Protein AF-A0A387FZN8-F1 (afdb_monomer)

pLDDT: mean 89.66, std 9.38, range [46.88, 97.25]

Organism: NCBI:txid1312183

Secondary structure (DSSP, 8-state):
-HHHHHHHHHHHHHHHHH-HHHHHHHHHHHT------HHHHHH-TTHHHHHHHHHHHT--TT-HHHHHHHHHHHSSS-S--HHHHHHHHHHHHHHHHHHHSTTB-SSS-B----HHHHHHHHHHHHHHHHHHHHHHHHHHHHH-TTS-PPP-

Solvent-accessible surface area (backbone atoms only — not comparable to full-atom values): 8852 Å² total; per-residue (Å²): 109,68,68,59,25,49,52,55,45,55,52,52,48,53,53,37,77,74,30,71,68,36,37,54,41,31,37,68,72,72,63,64,77,84,87,81,54,72,66,58,51,73,73,32,89,53,49,67,60,53,50,51,50,55,52,57,74,68,53,65,54,75,42,63,69,61,45,33,55,52,39,30,35,65,67,73,40,62,78,59,56,73,67,58,41,52,51,52,54,56,51,44,52,55,45,48,21,43,75,77,44,78,32,15,55,97,88,66,49,74,61,87,82,54,72,65,57,55,52,51,52,52,51,53,51,51,53,49,50,50,54,50,51,54,54,49,49,52,53,47,44,73,74,38,81,77,76,70,66,82,82,129

Nearest PDB structures (foldseek):
  4ivy-assembly1_B  TM=3.135E-01  e=4.770E+00  Homo sapiens
  4xi3-assembly2_B  TM=2.264E-01  e=2.561E+00  Homo sapiens
  8otz-assembly1_BO  TM=2.227E-01  e=5.869E+00  Bos taurus
  5ufx-assembly1_A  TM=2.302E-01  e=6.510E+00  Homo sapiens

Foldseek 3Di:
DVVLLVLLLVLLLVLLLVDVQLVVLLCVQVVVPDDDDPVVCVVDVCVSNVVSNVVSVPDPSLPQVSSQSSVCSRLVHGLDDPVLSVVSVVVSQQVCCCPVVVQADPVGDHDDDDPVNVVVVVVSSVVSVVSVVVSVVVVCCVVCVPPPDDDD

Radius of gyration: 18.48 Å; Cα contacts (8 Å, |Δi|>4): 93; chains: 1; bounding box: 50×27×59 Å

Structure (mmCIF, N/CA/C/O backbone):
data_AF-A0A387FZN8-F1
#
_entry.id   AF-A0A387FZN8-F1
#
loop_
_atom_site.group_PDB
_atom_site.id
_atom_site.type_symbol
_atom_site.label_atom_id
_atom_site.label_alt_id
_atom_site.label_comp_id
_atom_site.label_asym_id
_atom_site.label_entity_id
_atom_site.label_seq_id
_atom_site.pdbx_PDB_ins_code
_atom_site.Cartn_x
_atom_site.Cartn_y
_atom_site.Cartn_z
_atom_site.occupancy
_atom_site.B_iso_or_equiv
_atom_site.auth_seq_id
_atom_site.auth_comp_id
_atom_site.auth_asym_id
_atom_site.auth_atom_id
_atom_site.pdbx_PDB_model_num
ATOM 1 N N . MET A 1 1 ? 6.583 -7.370 -10.223 1.00 61.16 1 MET A N 1
ATOM 2 C CA . MET A 1 1 ? 5.416 -6.662 -9.633 1.00 61.16 1 MET A CA 1
ATOM 3 C C . MET A 1 1 ? 4.539 -7.529 -8.742 1.00 61.16 1 MET A C 1
ATOM 5 O O . MET A 1 1 ? 4.136 -7.015 -7.711 1.00 61.16 1 MET A O 1
ATOM 9 N N . GLY A 1 2 ? 4.272 -8.802 -9.076 1.00 79.06 2 GLY A N 1
ATOM 10 C CA . GLY A 1 2 ? 3.446 -9.683 -8.230 1.00 79.06 2 GLY A CA 1
ATOM 11 C C . GLY A 1 2 ? 3.932 -9.782 -6.779 1.00 79.06 2 GLY A C 1
ATOM 12 O O . GLY A 1 2 ? 3.145 -9.550 -5.874 1.00 79.06 2 GLY A O 1
ATOM 13 N N . ALA A 1 3 ? 5.237 -9.993 -6.565 1.00 85.44 3 ALA A N 1
ATOM 14 C CA . ALA A 1 3 ? 5.822 -10.057 -5.221 1.00 85.44 3 ALA A CA 1
ATOM 15 C C . ALA A 1 3 ? 5.621 -8.765 -4.401 1.00 85.44 3 ALA A C 1
ATOM 17 O O . ALA A 1 3 ? 5.155 -8.834 -3.270 1.00 85.44 3 ALA A O 1
ATOM 18 N N . ARG A 1 4 ? 5.886 -7.583 -4.986 1.00 91.88 4 ARG A N 1
ATOM 19 C CA . ARG A 1 4 ? 5.638 -6.278 -4.337 1.00 91.88 4 ARG A CA 1
ATOM 20 C C . ARG A 1 4 ? 4.173 -6.137 -3.926 1.00 91.88 4 ARG A C 1
ATOM 22 O O . ARG A 1 4 ? 3.879 -5.778 -2.796 1.00 91.88 4 ARG A O 1
ATOM 29 N N . SER A 1 5 ? 3.260 -6.396 -4.860 1.00 91.19 5 SER A N 1
ATOM 30 C CA . SER A 1 5 ? 1.826 -6.232 -4.623 1.00 91.19 5 SER A CA 1
ATOM 31 C C . SER A 1 5 ? 1.297 -7.215 -3.578 1.00 91.19 5 SER A C 1
ATOM 33 O O . SER A 1 5 ? 0.506 -6.799 -2.743 1.00 91.19 5 SER A O 1
ATOM 35 N N . ALA A 1 6 ? 1.761 -8.468 -3.586 1.00 93.56 6 ALA A N 1
ATOM 36 C CA . ALA A 1 6 ? 1.412 -9.457 -2.568 1.00 93.56 6 ALA A CA 1
ATOM 37 C C . ALA A 1 6 ? 1.915 -9.034 -1.181 1.00 93.56 6 ALA A C 1
ATOM 39 O O . ALA A 1 6 ? 1.124 -8.937 -0.253 1.00 93.56 6 ALA A O 1
ATOM 40 N N . TYR A 1 7 ? 3.194 -8.657 -1.070 1.00 96.19 7 TYR A N 1
ATOM 41 C CA . TYR A 1 7 ? 3.762 -8.171 0.188 1.00 96.19 7 TYR A CA 1
ATOM 42 C C . TYR A 1 7 ? 2.984 -6.974 0.757 1.00 96.19 7 TYR A C 1
ATOM 44 O O . TYR A 1 7 ? 2.618 -6.972 1.931 1.00 96.19 7 TYR A O 1
ATOM 52 N N . LEU A 1 8 ? 2.695 -5.963 -0.074 1.00 95.94 8 LEU A N 1
ATOM 53 C CA . LEU A 1 8 ? 1.947 -4.780 0.359 1.00 95.94 8 LEU A CA 1
ATOM 54 C C . LEU A 1 8 ? 0.505 -5.126 0.764 1.00 95.94 8 LEU A C 1
ATOM 56 O O . LEU A 1 8 ? -0.033 -4.537 1.701 1.00 95.94 8 LEU A O 1
ATOM 60 N N . ALA A 1 9 ? -0.120 -6.085 0.080 1.00 95.62 9 ALA A N 1
ATOM 61 C CA . ALA A 1 9 ? -1.445 -6.566 0.443 1.00 95.62 9 ALA A CA 1
ATOM 62 C C . ALA A 1 9 ? -1.436 -7.240 1.812 1.00 95.62 9 ALA A C 1
ATOM 64 O O . ALA A 1 9 ? -2.154 -6.806 2.713 1.00 95.62 9 ALA A O 1
ATOM 65 N N . ASP A 1 10 ? -0.578 -8.243 1.984 1.00 96.06 10 ASP A N 1
ATOM 66 C CA . ASP A 1 10 ? -0.516 -9.053 3.197 1.00 96.06 10 ASP A CA 1
ATOM 67 C C . ASP A 1 10 ? -0.110 -8.210 4.408 1.00 96.06 10 ASP A C 1
ATOM 69 O O . ASP A 1 10 ? -0.722 -8.306 5.475 1.00 96.06 10 ASP A O 1
ATOM 73 N N . ARG A 1 11 ? 0.868 -7.308 4.241 1.00 96.25 11 ARG A N 1
ATOM 74 C CA . ARG A 1 11 ? 1.305 -6.414 5.317 1.00 96.25 11 ARG A CA 1
ATOM 75 C C . ARG A 1 11 ? 0.205 -5.449 5.737 1.00 96.25 11 ARG A C 1
ATOM 77 O O . ARG A 1 11 ? -0.063 -5.323 6.932 1.00 96.25 11 ARG A O 1
ATOM 84 N N . LEU A 1 12 ? -0.432 -4.765 4.784 1.00 95.75 12 LEU A N 1
ATOM 85 C CA . LEU A 1 12 ? -1.519 -3.844 5.110 1.00 95.75 12 LEU A CA 1
ATOM 86 C C . LEU A 1 12 ? -2.681 -4.587 5.772 1.00 95.75 12 LEU A C 1
ATOM 88 O O . LEU A 1 12 ? -3.241 -4.097 6.752 1.00 95.75 12 LEU A O 1
ATOM 92 N N . LEU A 1 13 ? -3.016 -5.774 5.264 1.00 95.56 13 LEU A N 1
ATOM 93 C CA . LEU A 1 13 ? -4.078 -6.599 5.815 1.00 95.56 13 LEU A CA 1
ATOM 94 C C . LEU A 1 13 ? -3.788 -6.978 7.270 1.00 95.56 13 LEU A C 1
ATOM 96 O O . LEU A 1 13 ? -4.654 -6.795 8.121 1.00 95.56 13 LEU A O 1
ATOM 100 N N . GLY A 1 14 ? -2.568 -7.430 7.572 1.00 94.88 14 GLY A N 1
ATOM 101 C CA . GLY A 1 14 ? -2.150 -7.747 8.938 1.00 94.88 14 GLY A CA 1
ATOM 102 C C . GLY A 1 14 ? -2.302 -6.557 9.888 1.00 94.88 14 GLY A C 1
ATOM 103 O O . GLY A 1 14 ? -2.926 -6.689 10.936 1.00 94.88 14 GLY A O 1
ATOM 104 N N . ILE A 1 15 ? -1.823 -5.374 9.487 1.00 94.38 15 ILE A N 1
ATOM 105 C CA . ILE A 1 15 ? -1.935 -4.144 10.291 1.00 94.38 15 ILE A CA 1
ATOM 106 C C . ILE A 1 15 ? -3.403 -3.786 10.559 1.00 94.38 15 ILE A C 1
ATOM 108 O O . ILE A 1 15 ? -3.792 -3.493 11.687 1.00 94.38 15 ILE A O 1
ATOM 112 N N . VAL A 1 16 ? -4.229 -3.795 9.513 1.00 93.75 16 VAL A N 1
ATOM 113 C CA . VAL A 1 16 ? -5.624 -3.346 9.589 1.00 93.75 16 VAL A CA 1
ATOM 114 C C . VAL A 1 16 ? -6.482 -4.310 10.405 1.00 93.75 16 VAL A C 1
ATOM 116 O O . VAL A 1 16 ? -7.353 -3.868 11.150 1.00 93.75 16 VAL A O 1
ATOM 119 N N . LEU A 1 17 ? -6.257 -5.619 10.275 1.00 93.12 17 LEU A N 1
ATOM 120 C CA . LEU A 1 17 ? -7.039 -6.629 10.991 1.00 93.12 17 LEU A CA 1
ATOM 121 C C . LEU A 1 17 ? -6.630 -6.790 12.462 1.00 93.12 17 LEU A C 1
ATOM 123 O O . LEU A 1 17 ? -7.441 -7.305 13.237 1.00 93.12 17 LEU A O 1
ATOM 127 N N . ASP A 1 18 ? -5.422 -6.354 12.828 1.00 92.50 18 ASP A N 1
ATOM 128 C CA . ASP A 1 18 ? -4.899 -6.349 14.201 1.00 92.50 18 ASP A CA 1
ATOM 129 C C . ASP A 1 18 ? -5.261 -5.068 14.982 1.00 92.50 18 ASP A C 1
ATOM 131 O O . ASP A 1 18 ? -5.412 -5.086 16.207 1.00 92.50 18 ASP A O 1
ATOM 135 N N . ASP A 1 19 ? -5.461 -3.940 14.290 1.00 92.88 19 ASP A N 1
ATOM 136 C CA . ASP A 1 19 ? -5.724 -2.648 14.926 1.00 92.88 19 ASP A CA 1
ATOM 137 C C . ASP A 1 19 ? -7.058 -2.009 14.506 1.00 92.88 19 ASP A C 1
ATOM 139 O O . ASP A 1 19 ? -7.133 -1.323 13.478 1.00 92.88 19 ASP A O 1
ATOM 143 N N . PRO A 1 20 ? -8.105 -2.110 15.353 1.00 91.00 20 PRO A N 1
ATOM 144 C CA . PRO A 1 20 ? -9.401 -1.484 15.099 1.00 91.00 20 PRO A CA 1
ATOM 145 C C . PRO A 1 20 ? -9.332 0.031 14.858 1.00 91.00 20 PRO A C 1
ATOM 147 O O . PRO A 1 20 ? -10.161 0.572 14.126 1.00 91.00 20 PRO A O 1
ATOM 150 N N . LYS A 1 21 ? -8.343 0.736 15.435 1.00 91.06 21 LYS A N 1
ATOM 151 C CA . LYS A 1 21 ? -8.182 2.184 15.221 1.00 91.06 21 LYS A CA 1
ATOM 152 C C . LYS A 1 21 ? -7.718 2.482 13.798 1.00 91.06 21 LYS A C 1
ATOM 154 O O . LYS A 1 21 ? -8.237 3.403 13.169 1.00 91.06 21 LYS A O 1
ATOM 159 N N . ILE A 1 22 ? -6.770 1.697 13.285 1.00 92.38 22 ILE A N 1
ATOM 160 C CA . ILE A 1 22 ? -6.312 1.818 11.897 1.00 92.38 22 ILE A CA 1
ATOM 161 C C . ILE A 1 22 ? -7.415 1.384 10.938 1.00 92.38 22 ILE A C 1
ATOM 163 O O . ILE A 1 22 ? -7.642 2.069 9.944 1.00 92.38 22 ILE A O 1
ATOM 167 N N . MET A 1 23 ? -8.143 0.310 11.249 1.00 93.44 23 MET A N 1
ATOM 168 C CA . MET A 1 23 ? -9.294 -0.116 10.452 1.00 93.44 23 MET A CA 1
ATOM 169 C C . MET A 1 23 ? -10.319 1.008 10.294 1.00 93.44 23 MET A C 1
ATOM 171 O O . MET A 1 23 ? -10.721 1.320 9.175 1.00 93.44 23 MET A O 1
ATOM 175 N N . LEU A 1 24 ? -10.682 1.675 11.392 1.00 90.88 24 LEU A N 1
ATOM 176 C CA . LEU A 1 24 ? -11.619 2.795 11.359 1.00 90.88 24 LEU A CA 1
ATOM 177 C C . LEU A 1 24 ? -11.072 3.987 10.554 1.00 90.88 24 LEU A C 1
ATOM 179 O O . LEU A 1 24 ? -11.798 4.576 9.752 1.00 90.88 24 LEU A O 1
ATOM 183 N N . ALA A 1 25 ? -9.788 4.322 10.719 1.00 90.50 25 ALA A N 1
ATOM 184 C CA . ALA A 1 25 ? -9.138 5.374 9.935 1.00 90.50 25 ALA A CA 1
ATOM 185 C C . ALA A 1 25 ? -9.117 5.049 8.431 1.00 90.50 25 ALA A C 1
ATOM 187 O O . ALA A 1 25 ? -9.324 5.939 7.601 1.00 90.50 25 ALA A O 1
ATOM 188 N N . LEU A 1 26 ? -8.895 3.779 8.080 1.00 91.12 26 LEU A N 1
ATOM 189 C CA . LEU A 1 26 ? -8.910 3.295 6.706 1.00 91.12 26 LEU A CA 1
ATOM 190 C C . LEU A 1 26 ? -10.310 3.385 6.108 1.00 91.12 26 LEU A C 1
ATOM 192 O O . LEU A 1 26 ? -10.435 3.940 5.025 1.00 91.12 26 LEU A O 1
ATOM 196 N N . ILE A 1 27 ? -11.353 2.926 6.806 1.00 89.00 27 ILE A N 1
ATOM 197 C CA . ILE A 1 27 ? -12.750 3.042 6.348 1.00 89.00 27 ILE A CA 1
ATOM 198 C C . ILE A 1 27 ? -13.076 4.498 5.985 1.00 89.00 27 ILE A C 1
ATOM 200 O O . ILE A 1 27 ? -13.571 4.767 4.889 1.00 89.00 27 ILE A O 1
ATOM 204 N N . GLY A 1 28 ? -12.720 5.441 6.867 1.00 82.69 28 GLY A N 1
ATOM 205 C CA . GLY A 1 28 ? -12.956 6.868 6.649 1.00 82.69 28 GLY A CA 1
ATOM 206 C C . GLY A 1 28 ? -12.169 7.458 5.472 1.00 82.69 28 GLY A C 1
ATOM 207 O O . GLY A 1 28 ? -12.731 8.210 4.679 1.00 82.69 28 GLY A O 1
ATOM 208 N N . LYS A 1 29 ? -10.879 7.121 5.327 1.00 78.88 29 LYS A N 1
ATOM 209 C CA . LYS A 1 29 ? -10.011 7.678 4.268 1.00 78.88 29 LYS A CA 1
ATOM 210 C C . LYS A 1 29 ? -10.161 6.996 2.907 1.00 78.88 29 LYS A C 1
ATOM 212 O O . LYS A 1 29 ? -10.014 7.655 1.883 1.00 78.88 29 LYS A O 1
ATOM 217 N N . ALA A 1 30 ? -10.412 5.691 2.883 1.00 71.25 30 ALA A N 1
ATOM 218 C CA . ALA A 1 30 ? -10.549 4.906 1.658 1.00 71.25 30 ALA A CA 1
ATOM 219 C C . ALA A 1 30 ? -11.980 4.929 1.094 1.00 71.25 30 ALA A C 1
ATOM 221 O O . ALA A 1 30 ? -12.221 4.366 0.029 1.00 71.25 30 ALA A O 1
ATOM 222 N N . GLY A 1 31 ? -12.914 5.606 1.773 1.00 68.00 31 GLY A N 1
ATOM 223 C CA . GLY A 1 31 ? -14.273 5.811 1.278 1.00 68.00 31 GLY A CA 1
ATOM 224 C C . GLY A 1 31 ? -15.100 4.528 1.235 1.00 68.00 31 GLY A C 1
ATOM 225 O O . GLY A 1 31 ? -15.965 4.394 0.370 1.00 68.00 31 GLY A O 1
ATOM 226 N N . LEU A 1 32 ? -14.851 3.579 2.147 1.00 76.06 32 LEU A N 1
ATOM 227 C CA . LEU A 1 32 ? -15.724 2.415 2.299 1.00 76.06 32 LEU A CA 1
ATOM 228 C C . LEU A 1 32 ? -17.031 2.872 2.958 1.00 76.06 32 LEU A C 1
ATOM 230 O O . LEU A 1 32 ? -17.089 3.082 4.166 1.00 76.06 32 LEU A O 1
ATOM 234 N N . VAL A 1 33 ? -18.075 3.047 2.150 1.00 72.38 33 VAL A N 1
ATOM 235 C CA . VAL A 1 33 ? -19.378 3.608 2.560 1.00 72.38 33 VAL A CA 1
ATOM 236 C C . VAL A 1 33 ? -20.506 2.568 2.589 1.00 72.38 33 VAL A C 1
ATOM 238 O O . VAL A 1 33 ? -21.678 2.899 2.400 1.00 72.38 33 VAL A O 1
ATOM 241 N N . GLU A 1 34 ? -20.169 1.297 2.797 1.00 84.50 34 GLU A N 1
ATOM 242 C CA . GLU A 1 34 ? -21.156 0.214 2.849 1.00 84.50 34 GLU A CA 1
ATOM 243 C C . GLU A 1 34 ? -22.140 0.379 4.022 1.00 84.50 34 GLU A C 1
ATOM 245 O O . GLU A 1 34 ? -21.787 0.863 5.099 1.00 84.50 34 GLU A O 1
ATOM 250 N N . LYS A 1 35 ? -23.403 -0.014 3.805 1.00 88.06 35 LYS A N 1
ATOM 251 C CA . LYS A 1 35 ? -24.491 0.090 4.790 1.00 88.06 35 LYS A CA 1
ATOM 252 C C . LYS A 1 35 ? -24.970 -1.298 5.190 1.00 88.06 35 LYS A C 1
ATOM 254 O O . LYS A 1 35 ? -25.248 -2.126 4.327 1.00 88.06 35 LYS A O 1
ATOM 259 N N . PHE A 1 36 ? -25.163 -1.501 6.489 1.00 90.56 36 PHE A N 1
ATOM 260 C CA . PHE A 1 36 ? -25.623 -2.766 7.059 1.00 90.56 36 PHE A CA 1
ATOM 261 C C . PHE A 1 36 ? -26.871 -2.562 7.919 1.00 90.56 36 PHE A C 1
ATOM 263 O O . PHE A 1 36 ? -27.030 -1.533 8.576 1.00 90.56 36 PHE A O 1
ATOM 270 N N . SER A 1 37 ? -27.762 -3.552 7.922 1.00 94.88 37 SER A N 1
ATOM 271 C CA . SER A 1 37 ? -28.918 -3.600 8.825 1.00 94.88 37 SER A CA 1
ATOM 272 C C . SER A 1 37 ? -28.529 -4.109 10.217 1.00 94.88 37 SER A C 1
ATOM 274 O O . SER A 1 37 ? -27.567 -4.865 10.366 1.00 94.88 37 SER A O 1
ATOM 276 N N . LEU A 1 38 ? -29.328 -3.775 11.238 1.00 93.12 38 LEU A N 1
ATOM 277 C CA . LEU A 1 38 ? -29.111 -4.261 12.609 1.00 93.12 38 LEU A CA 1
ATOM 278 C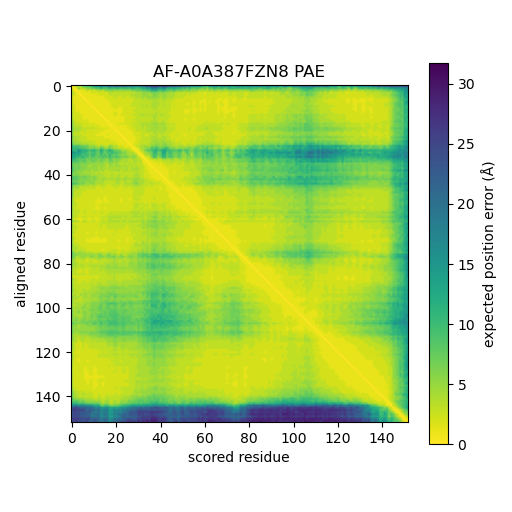 C . LEU A 1 38 ? -29.098 -5.795 12.700 1.00 93.12 38 LEU A C 1
ATOM 280 O O . LEU A 1 38 ? -28.326 -6.349 13.471 1.00 93.12 38 LEU A O 1
ATOM 284 N N . PHE A 1 39 ? -29.902 -6.485 11.884 1.00 95.06 39 PHE A N 1
ATOM 285 C CA . PHE A 1 39 ? -29.914 -7.949 11.834 1.00 95.06 39 PHE A CA 1
ATOM 286 C C . PHE A 1 39 ? -28.587 -8.528 11.323 1.00 95.06 39 PHE A C 1
ATOM 288 O O . PHE A 1 39 ? -28.087 -9.497 11.886 1.00 95.06 39 PHE A O 1
ATOM 295 N N . GLN A 1 40 ? -27.995 -7.931 10.283 1.00 93.69 40 GLN A N 1
ATOM 296 C CA . GLN A 1 40 ? -26.694 -8.371 9.763 1.00 93.69 40 GLN A CA 1
ATOM 297 C C . GLN A 1 40 ? -25.589 -8.166 10.800 1.00 93.69 40 GLN A C 1
ATOM 299 O O . GLN A 1 40 ? -24.786 -9.068 11.010 1.00 93.69 40 GLN A O 1
ATOM 304 N N . ILE A 1 41 ? -25.603 -7.018 11.484 1.00 93.56 41 ILE A N 1
ATOM 305 C CA . ILE A 1 41 ? -24.648 -6.696 12.551 1.00 93.56 41 ILE A CA 1
ATOM 306 C C . ILE A 1 41 ? -24.806 -7.663 13.735 1.00 93.56 41 ILE A C 1
ATOM 308 O O . ILE A 1 41 ? -23.818 -8.142 14.276 1.00 93.56 41 ILE A O 1
ATOM 312 N N . ALA A 1 42 ? -26.042 -7.993 14.121 1.00 92.12 42 ALA A N 1
ATOM 313 C CA . ALA A 1 42 ? -26.307 -8.928 15.214 1.00 92.12 42 ALA A CA 1
ATOM 314 C C . ALA A 1 42 ? -25.932 -10.383 14.877 1.00 92.12 42 ALA A C 1
ATOM 316 O O . ALA A 1 42 ? -25.612 -11.155 15.778 1.00 92.12 42 ALA A O 1
ATOM 317 N N . LYS A 1 43 ? -25.990 -10.771 13.597 1.00 96.12 43 LYS A N 1
ATOM 318 C CA . LYS A 1 43 ? -25.675 -12.131 13.136 1.00 96.12 43 LYS A CA 1
ATOM 319 C C . LYS A 1 43 ? -24.169 -12.386 13.010 1.00 96.12 43 LYS A C 1
ATOM 321 O O . LYS A 1 43 ? -23.746 -13.522 13.206 1.00 96.12 43 LYS A O 1
ATOM 326 N N . ASP A 1 44 ? -23.390 -11.368 12.655 1.00 94.62 44 ASP A N 1
ATOM 327 C CA . ASP A 1 44 ? -21.941 -11.470 12.462 1.00 94.62 44 ASP A CA 1
ATOM 328 C C . ASP A 1 44 ? -21.216 -10.355 13.242 1.00 94.62 44 ASP A C 1
ATOM 330 O O . ASP A 1 44 ? -21.113 -9.226 12.754 1.00 94.62 44 ASP A O 1
ATOM 334 N N . PRO A 1 45 ? -20.693 -10.6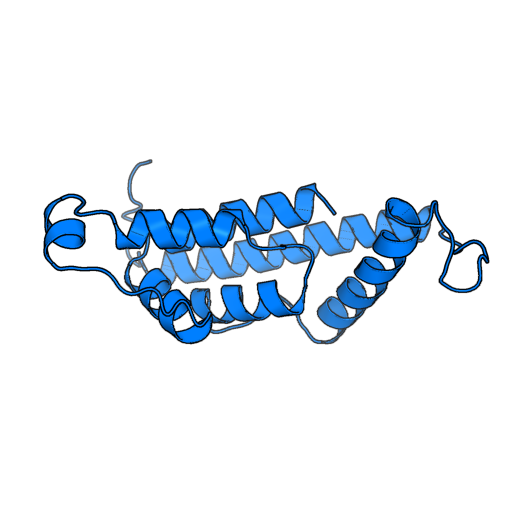55 14.446 1.00 89.62 45 PRO A N 1
ATOM 335 C CA . PRO A 1 45 ? -19.905 -9.704 15.230 1.00 89.62 45 PRO A CA 1
ATOM 336 C C . PRO A 1 45 ? -18.652 -9.183 14.505 1.00 89.62 45 PRO A C 1
ATOM 338 O O . PRO A 1 45 ? -18.200 -8.076 14.796 1.00 89.62 45 PRO A O 1
ATOM 341 N N . ASP A 1 46 ? -18.116 -9.941 13.542 1.00 93.19 46 ASP A N 1
ATOM 342 C CA . ASP A 1 46 ? -16.930 -9.593 12.754 1.00 93.19 46 ASP A CA 1
ATOM 343 C C . ASP A 1 46 ? -17.281 -8.990 11.381 1.00 93.19 46 ASP A C 1
ATOM 345 O O . ASP A 1 46 ? -16.393 -8.780 10.551 1.00 93.19 46 ASP A O 1
ATOM 349 N N . LEU A 1 47 ? -18.551 -8.647 11.132 1.00 92.81 47 LEU A N 1
ATOM 350 C CA . LEU A 1 47 ? -19.049 -8.170 9.834 1.00 92.81 47 LEU A CA 1
ATOM 351 C C . LEU A 1 47 ? -18.183 -7.064 9.224 1.00 92.81 47 LEU A C 1
ATOM 353 O O . LEU A 1 47 ? -17.803 -7.127 8.053 1.00 92.81 47 LEU A O 1
ATOM 357 N N . VAL A 1 48 ? -17.840 -6.051 10.024 1.00 90.50 48 VAL A N 1
ATOM 358 C CA . VAL A 1 48 ? -17.012 -4.921 9.577 1.00 90.50 48 VAL A CA 1
ATOM 359 C C . VAL A 1 48 ? -15.607 -5.397 9.209 1.00 90.50 48 VAL A C 1
ATOM 361 O O . VAL A 1 48 ? -15.097 -5.051 8.144 1.00 90.50 48 VAL A O 1
ATOM 364 N N . LYS A 1 49 ? -14.999 -6.241 10.048 1.00 92.50 49 LYS A N 1
ATOM 365 C CA . LYS A 1 49 ? -13.659 -6.796 9.828 1.00 92.50 49 LYS A CA 1
ATOM 366 C C . LYS A 1 49 ? -13.614 -7.648 8.557 1.00 92.50 49 LYS A C 1
ATOM 368 O O . LYS A 1 49 ? -12.703 -7.486 7.745 1.00 92.50 49 LYS A O 1
ATOM 373 N N . ASN A 1 50 ? -14.614 -8.502 8.353 1.00 93.31 50 ASN A N 1
ATOM 374 C CA . ASN A 1 50 ? -14.752 -9.354 7.172 1.00 93.31 50 ASN A CA 1
ATOM 375 C C . ASN A 1 50 ? -14.960 -8.532 5.894 1.00 93.31 50 ASN A C 1
ATOM 377 O O . ASN A 1 50 ? -14.333 -8.813 4.872 1.00 93.31 50 ASN A O 1
ATOM 381 N N . THR A 1 51 ? -15.769 -7.475 5.968 1.00 92.44 51 THR A N 1
ATOM 382 C CA . THR A 1 51 ? -16.003 -6.552 4.847 1.00 92.44 51 THR A CA 1
ATOM 383 C C . THR A 1 51 ? -14.721 -5.819 4.460 1.00 92.44 51 THR A C 1
ATOM 385 O O . THR A 1 51 ? -14.329 -5.817 3.294 1.00 92.44 51 THR A O 1
ATOM 388 N N . VAL A 1 52 ? -14.009 -5.244 5.437 1.00 92.69 52 VAL A N 1
ATOM 389 C CA . VAL A 1 52 ? -12.731 -4.561 5.186 1.00 92.69 52 VAL A CA 1
ATOM 390 C C . VAL A 1 52 ? -11.699 -5.532 4.618 1.00 92.69 52 VAL A C 1
ATOM 392 O O . VAL A 1 52 ? -11.019 -5.195 3.650 1.00 92.69 52 VAL A O 1
ATOM 395 N N . LYS A 1 53 ? -11.608 -6.752 5.164 1.00 94.12 53 LYS A N 1
ATOM 396 C CA . LYS A 1 53 ? -10.730 -7.807 4.641 1.00 94.12 53 LYS A CA 1
ATOM 397 C C . LYS A 1 53 ? -11.016 -8.084 3.166 1.00 94.12 53 LYS A C 1
ATOM 399 O O . LYS A 1 53 ? -10.090 -8.037 2.361 1.00 94.12 53 LYS A O 1
ATOM 404 N N . ALA A 1 54 ? -12.278 -8.334 2.818 1.00 92.06 54 ALA A N 1
ATOM 405 C CA . ALA A 1 54 ? -12.683 -8.602 1.442 1.00 92.06 54 ALA A CA 1
ATOM 406 C C . ALA A 1 54 ? -12.344 -7.422 0.521 1.00 92.06 54 ALA A C 1
ATOM 408 O O . ALA A 1 54 ? -11.763 -7.613 -0.546 1.00 92.06 54 ALA A O 1
ATOM 409 N N . HIS A 1 55 ? -12.616 -6.190 0.958 1.00 91.06 55 HIS A N 1
ATOM 410 C CA . HIS A 1 55 ? -12.269 -5.000 0.189 1.00 91.06 55 HIS A CA 1
ATOM 411 C C . HIS A 1 55 ? -10.765 -4.911 -0.088 1.00 91.06 55 HIS A C 1
ATOM 413 O O . HIS A 1 55 ? -10.363 -4.725 -1.237 1.00 91.06 55 HIS A O 1
ATOM 419 N N . LEU A 1 56 ? -9.930 -5.069 0.946 1.00 92.19 56 LEU A N 1
ATOM 420 C CA . LEU A 1 56 ? -8.474 -5.018 0.811 1.00 92.19 56 LEU A CA 1
ATOM 421 C C . LEU A 1 56 ? -7.947 -6.123 -0.109 1.00 92.19 56 LEU A C 1
ATOM 423 O O . LEU A 1 56 ? -7.091 -5.849 -0.940 1.00 92.19 56 LEU A O 1
ATOM 427 N N . GLN A 1 57 ? -8.510 -7.332 -0.061 1.00 91.50 57 GLN A N 1
ATOM 428 C CA . GLN A 1 57 ? -8.134 -8.423 -0.971 1.00 91.50 57 GLN A CA 1
ATOM 429 C C . GLN A 1 57 ? -8.414 -8.115 -2.454 1.00 91.50 57 GLN A C 1
ATOM 431 O O . GLN A 1 57 ? -7.750 -8.666 -3.330 1.00 91.50 57 GLN A O 1
ATOM 436 N N . HIS A 1 58 ? -9.356 -7.215 -2.746 1.00 90.19 58 HIS A N 1
ATOM 437 C CA . HIS A 1 58 ? -9.674 -6.769 -4.105 1.00 90.19 58 HIS A CA 1
ATOM 438 C C . HIS A 1 58 ? -8.958 -5.473 -4.518 1.00 90.19 58 HIS A C 1
ATOM 440 O O . HIS A 1 58 ? -9.146 -4.986 -5.637 1.00 90.19 58 HIS A O 1
ATOM 446 N N . VAL A 1 59 ? -8.121 -4.894 -3.652 1.00 90.75 59 VAL A N 1
ATOM 447 C CA . VAL A 1 59 ? -7.343 -3.703 -3.997 1.00 90.75 59 VAL A CA 1
ATOM 448 C C . VAL A 1 59 ? -6.291 -4.032 -5.056 1.00 90.75 59 VAL A C 1
ATOM 450 O O . VAL A 1 59 ? -5.556 -5.015 -5.005 1.00 90.75 59 VAL A O 1
ATOM 453 N N . THR A 1 60 ? -6.174 -3.137 -6.028 1.00 89.56 60 THR A N 1
ATOM 454 C CA . THR A 1 60 ? -5.175 -3.198 -7.087 1.00 89.56 60 THR A CA 1
ATOM 455 C C . THR A 1 60 ? -3.827 -2.664 -6.589 1.00 89.56 60 THR A C 1
ATOM 457 O O . THR A 1 60 ? -3.465 -1.530 -6.866 1.00 89.56 60 THR A O 1
ATOM 460 N N . TYR A 1 61 ? -3.042 -3.471 -5.869 1.00 90.62 61 TYR A N 1
ATOM 461 C CA . TYR A 1 61 ? -1.765 -3.047 -5.247 1.00 90.62 61 TYR A CA 1
ATOM 462 C C . TYR A 1 61 ? -0.613 -2.717 -6.220 1.00 90.62 61 TYR A C 1
ATOM 464 O O . TYR A 1 61 ? 0.542 -2.586 -5.810 1.00 90.62 61 TYR A O 1
ATOM 472 N N . HIS A 1 62 ? -0.869 -2.638 -7.526 1.00 86.00 62 HIS A N 1
ATOM 473 C CA . HIS A 1 62 ? 0.071 -2.033 -8.473 1.00 86.00 62 HIS A CA 1
ATOM 474 C C . HIS A 1 62 ? -0.256 -0.566 -8.778 1.00 86.00 62 HIS A C 1
ATOM 476 O O . HIS A 1 62 ? 0.616 0.129 -9.293 1.00 86.00 62 HIS A O 1
ATOM 482 N N . ASP A 1 63 ? -1.451 -0.098 -8.408 1.00 90.75 63 ASP A N 1
ATOM 483 C CA . ASP A 1 63 ? -1.829 1.312 -8.399 1.00 90.75 63 ASP A CA 1
ATOM 484 C C . ASP A 1 63 ? -1.137 2.013 -7.222 1.00 90.75 63 ASP A C 1
ATOM 486 O O . ASP A 1 63 ? -1.491 1.832 -6.052 1.00 90.75 63 ASP A O 1
ATOM 490 N N . VAL A 1 64 ? -0.109 2.793 -7.549 1.00 91.75 64 VAL A N 1
ATOM 491 C CA . VAL A 1 64 ? 0.741 3.488 -6.576 1.00 91.75 64 VAL A CA 1
ATOM 492 C C . VAL A 1 64 ? -0.066 4.495 -5.756 1.00 91.75 64 VAL A C 1
ATOM 494 O O . VAL A 1 64 ? 0.142 4.594 -4.549 1.00 91.75 64 VAL A O 1
ATOM 497 N N . GLU A 1 65 ? -1.021 5.201 -6.364 1.00 90.44 65 GLU A N 1
ATOM 498 C CA . GLU A 1 65 ? -1.821 6.214 -5.668 1.00 90.44 65 GLU A CA 1
ATOM 499 C C . GLU A 1 65 ? -2.784 5.586 -4.670 1.00 90.44 65 GLU A C 1
ATOM 501 O O . GLU A 1 65 ? -2.958 6.085 -3.556 1.00 90.44 65 GLU A O 1
ATOM 506 N N . LYS A 1 66 ? -3.409 4.472 -5.059 1.00 90.50 66 LYS A N 1
ATOM 507 C CA . LYS A 1 66 ? -4.311 3.742 -4.173 1.00 90.50 66 LYS A CA 1
ATOM 508 C C . LYS A 1 66 ? -3.558 3.164 -2.978 1.00 90.50 66 LYS A C 1
ATOM 510 O O . LYS A 1 66 ? -4.019 3.311 -1.847 1.00 90.50 66 LYS A O 1
ATOM 515 N N . VAL A 1 67 ? -2.388 2.566 -3.211 1.00 92.25 67 VAL A N 1
ATOM 516 C CA . VAL A 1 67 ? -1.516 2.064 -2.138 1.00 92.25 67 VAL A CA 1
ATOM 517 C C . VAL A 1 67 ? -1.098 3.196 -1.200 1.00 92.25 67 VAL A C 1
ATOM 519 O O . VAL A 1 67 ? -1.212 3.048 0.014 1.00 92.25 67 VAL A O 1
ATOM 522 N N . GLU A 1 68 ? -0.681 4.335 -1.748 1.00 92.19 68 GLU A N 1
ATOM 523 C CA . GLU A 1 68 ? -0.245 5.492 -0.964 1.00 92.19 68 GLU A CA 1
ATOM 524 C C . GLU A 1 68 ? -1.354 6.017 -0.042 1.00 92.19 68 GLU A C 1
ATOM 526 O O . GLU A 1 68 ? -1.128 6.248 1.146 1.00 92.19 68 GLU A O 1
ATOM 531 N N . LYS A 1 69 ? -2.592 6.123 -0.544 1.00 90.88 69 LYS A N 1
ATOM 532 C CA . LYS A 1 69 ? -3.751 6.528 0.271 1.00 90.88 69 LYS A CA 1
ATOM 533 C C . LYS A 1 69 ? -4.019 5.557 1.423 1.00 90.88 69 LYS A C 1
ATOM 535 O O . LYS A 1 69 ? -4.286 5.997 2.542 1.00 90.88 69 LYS A O 1
ATOM 540 N N . LEU A 1 70 ? -3.948 4.251 1.160 1.00 93.00 70 LEU A N 1
ATOM 541 C CA . LEU A 1 70 ? -4.212 3.214 2.161 1.00 93.00 70 LEU A CA 1
ATOM 542 C C . LEU A 1 70 ? -3.136 3.191 3.252 1.00 93.00 70 LEU A C 1
ATOM 544 O O . LEU A 1 70 ? -3.455 3.212 4.441 1.00 93.00 70 LEU A O 1
ATOM 548 N N . TYR A 1 71 ? -1.863 3.222 2.867 1.00 94.19 71 TYR A N 1
ATOM 549 C CA . TYR A 1 71 ? -0.765 3.265 3.829 1.00 94.19 71 TYR A CA 1
ATOM 550 C C . TYR A 1 71 ? -0.682 4.603 4.570 1.00 94.19 71 TYR A C 1
ATOM 552 O O . TYR A 1 71 ? -0.407 4.615 5.767 1.00 94.19 71 TYR A O 1
ATOM 560 N N . GLY A 1 72 ? -1.048 5.714 3.928 1.00 92.56 72 GLY A N 1
ATOM 561 C CA . GLY A 1 72 ? -1.232 7.006 4.589 1.00 92.56 72 GLY A CA 1
ATOM 562 C C . GLY A 1 72 ? -2.370 7.019 5.620 1.00 92.56 72 GLY A C 1
ATOM 563 O O . GLY A 1 72 ? -2.388 7.868 6.519 1.00 92.56 72 GLY A O 1
ATOM 564 N N . ALA A 1 73 ? -3.331 6.094 5.533 1.00 90.31 73 ALA A N 1
ATOM 565 C CA . ALA A 1 73 ? -4.308 5.863 6.595 1.00 90.31 73 ALA A CA 1
ATOM 566 C C . ALA A 1 73 ? -3.709 5.057 7.756 1.00 90.31 73 ALA A C 1
ATOM 568 O O . ALA A 1 73 ? -3.930 5.424 8.909 1.00 90.31 73 ALA A O 1
ATOM 569 N N . ALA A 1 74 ? -2.912 4.028 7.456 1.00 91.50 74 ALA A N 1
ATOM 570 C CA . ALA A 1 74 ? -2.294 3.157 8.456 1.00 91.50 74 ALA A CA 1
ATOM 571 C C . ALA A 1 74 ? -1.155 3.833 9.241 1.00 91.50 74 ALA A C 1
ATOM 573 O O . ALA A 1 74 ? -1.177 3.861 10.467 1.00 91.50 74 ALA A O 1
ATOM 574 N N . PHE A 1 75 ? -0.180 4.428 8.552 1.00 91.38 75 PHE A N 1
ATOM 575 C CA . PHE A 1 75 ? 1.028 4.999 9.160 1.00 91.38 75 PHE A CA 1
ATOM 576 C C . PHE A 1 75 ? 0.970 6.515 9.360 1.00 91.38 75 PHE A C 1
ATOM 578 O O . PHE A 1 75 ? 1.971 7.122 9.742 1.00 91.38 75 PHE A O 1
ATOM 585 N N . LYS A 1 76 ? -0.166 7.158 9.040 1.00 87.69 76 LYS A N 1
ATOM 5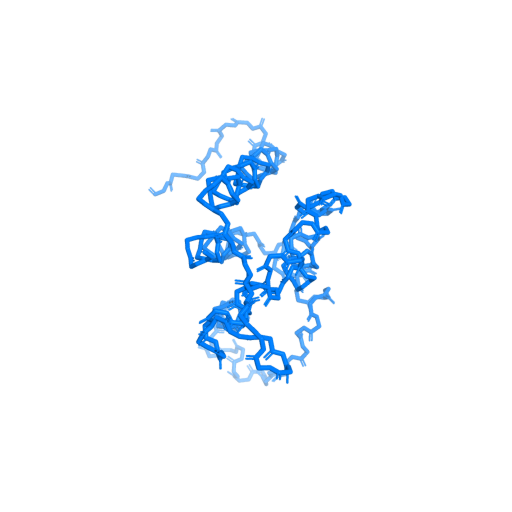86 C CA . LYS A 1 76 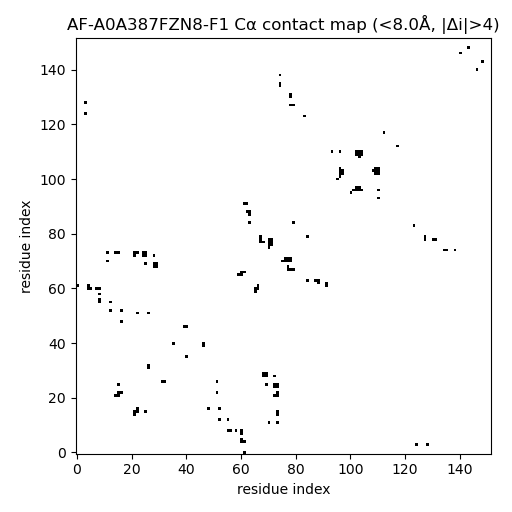? -0.322 8.631 8.987 1.00 87.69 76 LYS A CA 1
ATOM 587 C C . LYS A 1 76 ? 0.695 9.336 8.070 1.00 87.69 76 LYS A C 1
ATOM 589 O O . LYS A 1 76 ? 0.789 10.558 8.074 1.00 87.69 76 LYS A O 1
ATOM 594 N N . SER A 1 77 ? 1.436 8.561 7.286 1.00 86.56 77 SER A N 1
ATOM 595 C CA . SER A 1 77 ? 2.472 8.971 6.349 1.00 86.56 77 SER A CA 1
ATOM 596 C C . SER A 1 77 ? 2.501 7.969 5.195 1.00 86.56 77 SER A C 1
ATOM 598 O O . SER A 1 77 ? 2.129 6.809 5.375 1.00 86.56 77 SER A O 1
ATOM 600 N N . GLY A 1 78 ? 2.917 8.429 4.020 1.00 85.75 78 GLY A N 1
ATOM 601 C CA . GLY A 1 78 ? 3.048 7.617 2.813 1.00 85.75 78 GLY A CA 1
ATOM 602 C C . GLY A 1 78 ? 4.090 6.508 2.895 1.00 85.75 78 GLY A C 1
ATOM 603 O O . GLY A 1 78 ? 4.879 6.464 3.843 1.00 85.75 78 GLY A O 1
ATOM 604 N N . LEU A 1 79 ? 4.124 5.637 1.887 1.00 90.88 79 LEU A N 1
ATOM 605 C CA . LEU A 1 79 ? 5.249 4.719 1.659 1.00 90.88 79 LEU A CA 1
ATOM 606 C C . LEU A 1 79 ? 6.293 5.295 0.708 1.00 90.88 79 LEU A C 1
ATOM 608 O O . LEU A 1 79 ? 7.444 4.871 0.759 1.00 90.88 79 LEU A O 1
ATOM 612 N N . TYR A 1 80 ? 5.889 6.218 -0.158 1.00 92.81 80 TYR A N 1
ATOM 613 C CA . TYR A 1 80 ? 6.734 6.731 -1.224 1.00 92.81 80 TYR A CA 1
ATOM 614 C C . TYR A 1 80 ? 7.177 8.163 -0.922 1.00 92.81 80 TYR A C 1
ATOM 616 O O . TYR A 1 80 ? 6.369 8.994 -0.507 1.00 92.81 80 TYR A O 1
ATOM 624 N N . ASP A 1 81 ? 8.449 8.461 -1.172 1.00 92.25 81 ASP A N 1
ATOM 625 C CA . ASP A 1 81 ? 8.858 9.829 -1.490 1.00 92.25 81 ASP A CA 1
ATOM 626 C C . ASP A 1 81 ? 8.509 10.162 -2.955 1.00 92.25 81 ASP A C 1
ATOM 628 O O . ASP A 1 81 ? 7.985 9.324 -3.699 1.00 92.25 81 ASP A O 1
ATOM 632 N N . GLU A 1 82 ? 8.740 11.412 -3.357 1.00 90.88 82 GLU A N 1
ATOM 633 C CA . GLU A 1 82 ? 8.379 11.908 -4.688 1.00 90.88 82 GLU A CA 1
ATOM 634 C C . GLU A 1 82 ? 9.068 11.119 -5.813 1.00 90.88 82 GLU A C 1
ATOM 636 O O . GLU A 1 82 ? 8.398 10.668 -6.748 1.00 90.88 82 GLU A O 1
ATOM 641 N N . ASP A 1 83 ? 10.370 10.869 -5.672 1.00 92.50 83 ASP A N 1
ATOM 642 C CA . ASP A 1 83 ? 11.188 10.176 -6.670 1.00 92.50 83 ASP A CA 1
ATOM 643 C C . ASP A 1 83 ? 10.785 8.703 -6.801 1.00 92.50 83 ASP A C 1
ATOM 645 O O . ASP A 1 83 ? 10.546 8.194 -7.901 1.00 92.50 83 ASP A O 1
ATOM 649 N N . THR A 1 84 ? 10.622 8.012 -5.672 1.00 92.44 84 THR A N 1
ATOM 650 C CA . THR A 1 84 ? 10.196 6.610 -5.624 1.00 92.44 84 THR A CA 1
ATOM 651 C C . THR A 1 84 ? 8.787 6.456 -6.192 1.00 92.44 84 THR A C 1
ATOM 653 O O . THR A 1 84 ? 8.502 5.503 -6.928 1.00 92.44 84 THR A O 1
ATOM 656 N N . ARG A 1 85 ? 7.889 7.406 -5.899 1.00 93.12 85 ARG A N 1
ATOM 657 C CA . ARG A 1 85 ? 6.534 7.430 -6.458 1.00 93.12 85 ARG A CA 1
ATOM 658 C C . ARG A 1 85 ? 6.573 7.574 -7.977 1.00 93.12 85 ARG A C 1
ATOM 660 O O . ARG A 1 85 ? 5.923 6.785 -8.666 1.00 93.12 85 ARG A O 1
ATOM 667 N N . ALA A 1 86 ? 7.318 8.553 -8.491 1.00 93.25 86 ALA A N 1
ATOM 668 C CA . ALA A 1 86 ? 7.464 8.786 -9.925 1.00 93.25 86 ALA A CA 1
ATOM 669 C C . ALA A 1 86 ? 8.032 7.548 -10.634 1.00 93.25 86 ALA A C 1
ATOM 671 O O . ALA A 1 86 ? 7.460 7.084 -11.623 1.00 93.25 86 ALA A O 1
ATOM 672 N N . TYR A 1 87 ? 9.071 6.940 -10.055 1.00 94.19 87 TYR A N 1
ATOM 673 C CA . TYR A 1 87 ? 9.686 5.721 -10.569 1.00 94.19 87 TYR A CA 1
ATOM 674 C C . TYR A 1 87 ? 8.679 4.569 -10.696 1.00 94.19 87 TYR A C 1
ATOM 676 O O . TYR A 1 87 ? 8.558 3.940 -11.750 1.00 94.19 87 TYR A O 1
ATOM 684 N N . PHE A 1 88 ? 7.902 4.279 -9.646 1.00 93.50 88 PHE A N 1
ATOM 685 C CA . PHE A 1 88 ? 6.938 3.178 -9.705 1.00 93.50 88 PHE A CA 1
ATOM 686 C C . PHE A 1 88 ? 5.754 3.445 -10.637 1.00 93.50 88 PHE A C 1
ATOM 688 O O . PHE A 1 88 ? 5.228 2.483 -11.202 1.00 93.50 88 PHE A O 1
ATOM 695 N N . LEU A 1 89 ? 5.338 4.703 -10.808 1.00 92.25 89 LEU A N 1
ATOM 696 C CA . LEU A 1 89 ? 4.310 5.076 -11.783 1.00 92.25 89 LEU A CA 1
ATOM 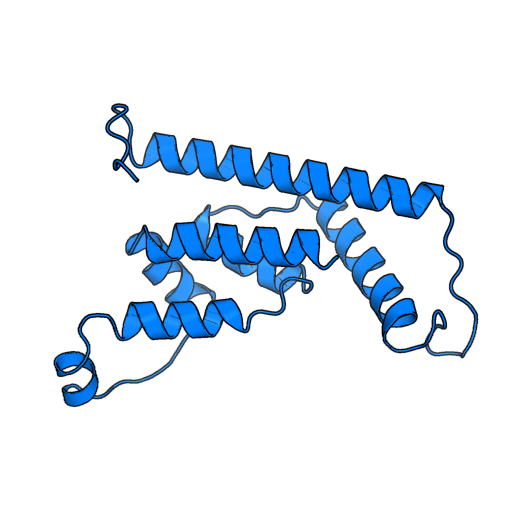697 C C . LEU A 1 89 ? 4.795 4.838 -13.216 1.00 92.25 89 LEU A C 1
ATOM 699 O O . LEU A 1 89 ? 4.090 4.201 -13.999 1.00 92.25 89 LEU A O 1
ATOM 703 N N . GLU A 1 90 ? 6.019 5.260 -13.537 1.00 92.19 90 GLU A N 1
ATOM 704 C CA . GLU A 1 90 ? 6.636 4.997 -14.840 1.00 92.19 90 GLU A CA 1
ATOM 705 C C . GLU A 1 90 ? 6.719 3.487 -15.113 1.00 92.19 90 GLU A C 1
ATOM 707 O O . GLU A 1 90 ? 6.254 2.993 -16.145 1.00 92.19 90 GLU A O 1
ATOM 712 N N . LYS A 1 91 ? 7.243 2.709 -14.155 1.00 92.00 91 LYS A N 1
ATOM 713 C CA . LYS A 1 91 ? 7.391 1.258 -14.339 1.00 92.00 91 LYS A CA 1
ATOM 714 C C . LYS A 1 91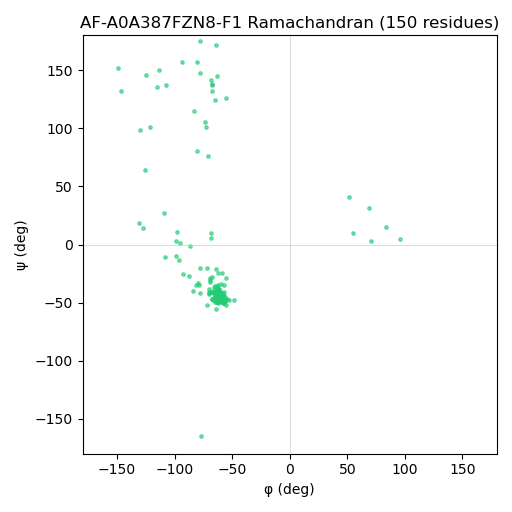 ? 6.049 0.525 -14.398 1.00 92.00 91 LYS A C 1
ATOM 716 O O . LYS A 1 91 ? 5.973 -0.511 -15.064 1.00 92.00 91 LYS A O 1
ATOM 721 N N . ALA A 1 92 ? 4.990 1.037 -13.759 1.00 88.56 92 ALA A N 1
ATOM 722 C CA . ALA A 1 92 ? 3.630 0.506 -13.895 1.00 88.56 92 ALA A CA 1
ATOM 723 C C . ALA A 1 92 ? 3.146 0.550 -15.352 1.00 88.56 92 ALA A C 1
ATOM 725 O O . ALA A 1 92 ? 2.619 -0.452 -15.842 1.00 88.56 92 ALA A O 1
ATOM 726 N N . GLU A 1 93 ? 3.403 1.649 -16.064 1.00 88.56 93 GLU A N 1
ATOM 727 C CA . GLU A 1 93 ? 3.016 1.777 -17.470 1.00 88.56 93 GLU A CA 1
ATOM 728 C C . GLU A 1 93 ? 3.841 0.865 -18.382 1.00 88.56 93 GLU A C 1
ATOM 730 O O . GLU A 1 93 ? 3.276 0.149 -19.214 1.00 88.56 93 GLU A O 1
ATOM 735 N N . ILE A 1 94 ? 5.155 0.766 -18.148 1.00 91.12 94 ILE A N 1
ATOM 736 C CA . ILE A 1 94 ? 6.001 -0.200 -18.868 1.00 91.12 94 ILE A CA 1
ATOM 737 C C . ILE A 1 94 ? 5.454 -1.620 -18.679 1.00 91.12 94 ILE A C 1
ATOM 739 O O . ILE A 1 94 ? 5.279 -2.358 -19.650 1.00 91.12 94 ILE A O 1
ATOM 743 N N . ARG A 1 95 ? 5.078 -2.013 -17.455 1.00 86.88 95 ARG A N 1
ATOM 744 C CA . ARG A 1 95 ? 4.435 -3.318 -17.242 1.00 86.88 95 ARG A CA 1
ATOM 745 C C . ARG A 1 95 ? 3.141 -3.456 -18.035 1.00 86.88 95 ARG A C 1
ATOM 747 O O . ARG A 1 95 ? 2.902 -4.543 -18.558 1.00 86.88 95 ARG A O 1
ATOM 754 N N . HIS A 1 96 ? 2.289 -2.434 -18.101 1.00 88.12 96 HIS A N 1
ATOM 755 C CA . HIS A 1 96 ? 1.054 -2.523 -18.883 1.00 88.12 96 HIS A CA 1
ATOM 756 C C . HIS A 1 96 ? 1.340 -2.850 -20.348 1.00 8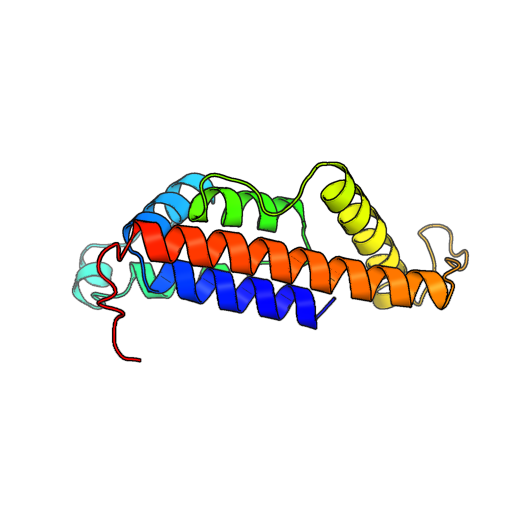8.12 96 HIS A C 1
ATOM 758 O O . HIS A 1 96 ? 0.657 -3.698 -20.924 1.00 88.12 96 HIS A O 1
ATOM 764 N N . HIS A 1 97 ? 2.379 -2.249 -20.929 1.00 92.62 97 HIS A N 1
ATOM 765 C CA . HIS A 1 97 ? 2.831 -2.580 -22.277 1.00 92.62 97 HIS A CA 1
ATOM 766 C C . HIS A 1 97 ? 3.294 -4.041 -22.387 1.00 92.62 97 HIS A C 1
ATOM 768 O O . HIS A 1 97 ? 2.841 -4.776 -23.265 1.00 92.62 97 HIS A O 1
ATOM 774 N N . PHE A 1 98 ? 4.110 -4.528 -21.453 1.00 91.88 98 PHE A N 1
ATOM 775 C CA . PHE A 1 98 ? 4.588 -5.916 -21.484 1.00 91.88 98 PHE A CA 1
ATOM 776 C C . PHE A 1 98 ? 3.488 -6.963 -21.256 1.00 91.88 98 PHE A C 1
ATOM 778 O O . PHE A 1 98 ? 3.455 -7.971 -21.955 1.00 91.88 98 PHE A O 1
ATOM 785 N N . VAL A 1 99 ? 2.566 -6.725 -20.321 1.00 88.69 99 VAL A N 1
ATOM 786 C CA . VAL A 1 99 ? 1.541 -7.706 -19.920 1.00 88.69 99 VAL A CA 1
ATOM 787 C C . VAL A 1 99 ? 0.326 -7.694 -20.842 1.00 88.69 99 VAL A C 1
ATOM 789 O O . VAL A 1 99 ? -0.218 -8.750 -21.143 1.00 88.69 99 VAL A O 1
ATOM 792 N N . HIS A 1 100 ? -0.123 -6.515 -21.275 1.00 91.38 100 HIS A N 1
ATOM 793 C CA . HIS A 1 100 ? -1.390 -6.376 -22.004 1.00 91.38 100 HIS A CA 1
ATOM 794 C C . HIS A 1 100 ? -1.209 -6.051 -23.486 1.00 91.38 100 HIS A C 1
ATOM 796 O O . HIS A 1 100 ? -2.175 -6.102 -24.241 1.00 91.38 100 HIS A O 1
ATOM 802 N N . ARG A 1 101 ? 0.011 -5.713 -23.914 1.00 93.31 101 ARG A N 1
ATOM 803 C CA . ARG A 1 101 ? 0.319 -5.336 -25.301 1.00 93.31 101 ARG A CA 1
ATOM 804 C C . ARG A 1 101 ? 1.532 -6.088 -25.854 1.00 93.31 101 ARG A C 1
ATOM 806 O O . ARG A 1 101 ? 2.117 -5.661 -26.843 1.00 93.31 101 ARG A O 1
ATOM 813 N N . ASN A 1 102 ? 1.919 -7.202 -25.224 1.00 94.81 102 ASN A N 1
ATOM 814 C CA . ASN A 1 102 ? 3.043 -8.052 -25.637 1.00 94.81 102 ASN A CA 1
ATOM 815 C C . ASN A 1 102 ? 4.355 -7.271 -25.865 1.00 94.81 102 ASN A C 1
ATOM 817 O O . ASN A 1 102 ? 5.076 -7.515 -26.831 1.00 94.81 102 ASN A O 1
ATOM 821 N N . GLY A 1 103 ? 4.641 -6.303 -24.990 1.00 94.31 103 GLY A N 1
ATOM 822 C CA . GLY A 1 103 ? 5.861 -5.488 -25.037 1.00 94.31 103 GLY A CA 1
ATOM 823 C C . GLY A 1 103 ? 5.787 -4.298 -25.990 1.00 94.31 103 GLY A C 1
ATOM 824 O O . GLY A 1 103 ? 6.825 -3.733 -26.326 1.00 94.31 103 GLY A O 1
ATOM 825 N N . ARG A 1 104 ? 4.584 -3.922 -26.437 1.00 96.06 104 ARG A N 1
ATOM 826 C CA . ARG A 1 104 ? 4.372 -2.793 -27.347 1.00 96.06 104 ARG A CA 1
ATOM 827 C C . ARG A 1 104 ? 3.609 -1.648 -26.693 1.00 96.06 104 ARG A C 1
ATOM 829 O O . ARG A 1 104 ? 2.789 -1.863 -25.803 1.00 96.06 104 ARG A O 1
ATOM 836 N N . ASP A 1 105 ? 3.871 -0.431 -27.139 1.00 95.31 105 ASP A N 1
ATOM 837 C CA . ASP A 1 105 ? 3.153 0.764 -26.695 1.00 95.31 105 ASP A CA 1
ATOM 838 C C . ASP A 1 105 ? 1.752 0.884 -27.347 1.00 95.31 105 ASP A C 1
ATOM 840 O O . ASP A 1 105 ? 1.179 -0.083 -27.863 1.00 95.31 105 ASP A O 1
ATOM 844 N N . LYS A 1 106 ? 1.136 2.071 -27.270 1.00 93.81 106 LYS A N 1
ATOM 845 C CA . LYS A 1 106 ? -0.167 2.360 -27.902 1.00 93.81 106 LYS A CA 1
ATOM 846 C C . LYS A 1 106 ? -0.106 2.475 -29.423 1.00 93.81 106 LYS A C 1
ATOM 848 O O . LYS A 1 106 ? -1.141 2.319 -30.063 1.00 93.81 106 LYS A O 1
ATOM 853 N N . GLU A 1 107 ? 1.073 2.711 -29.971 1.00 95.88 107 GLU A N 1
ATOM 854 C CA . GLU A 1 107 ? 1.329 2.935 -31.392 1.00 95.88 107 GLU A CA 1
ATOM 855 C C . GLU A 1 107 ? 1.824 1.653 -32.085 1.00 95.88 107 GLU A C 1
ATOM 857 O O . GLU A 1 107 ? 1.845 1.569 -33.309 1.00 95.88 107 GLU A O 1
ATOM 862 N N . GLY A 1 108 ? 2.150 0.618 -31.305 1.00 95.25 108 GLY A N 1
ATOM 863 C CA . GLY A 1 108 ? 2.612 -0.680 -31.787 1.00 95.25 108 GLY A CA 1
ATOM 864 C C . GLY A 1 108 ? 4.134 -0.824 -31.812 1.00 95.25 108 GLY A C 1
ATOM 865 O O . GLY A 1 108 ? 4.620 -1.869 -32.256 1.00 95.25 108 GLY A O 1
ATOM 866 N N . ASN A 1 109 ? 4.881 0.163 -31.312 1.00 97.25 109 ASN A N 1
ATOM 867 C CA .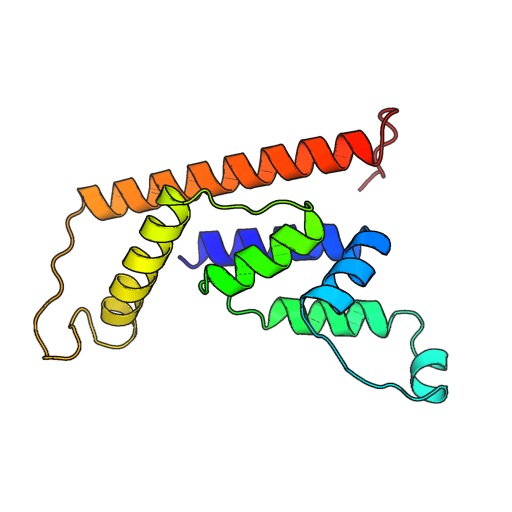 ASN A 1 109 ? 6.338 0.099 -31.229 1.00 97.25 109 ASN A CA 1
ATOM 868 C C . ASN A 1 109 ? 6.767 -0.766 -30.044 1.00 97.25 109 ASN A C 1
ATOM 870 O O . ASN A 1 109 ? 6.099 -0.792 -29.010 1.00 97.25 109 ASN A O 1
ATOM 874 N N . PHE A 1 110 ? 7.899 -1.460 -30.174 1.00 96.62 110 PHE A N 1
ATOM 875 C CA . PHE A 1 110 ? 8.485 -2.185 -29.049 1.00 96.62 110 PHE A CA 1
ATOM 876 C C . PHE A 1 110 ? 8.994 -1.215 -27.988 1.00 96.62 110 PHE A C 1
ATOM 878 O O . PHE A 1 110 ? 9.734 -0.282 -28.292 1.00 96.62 110 PHE A O 1
ATOM 885 N N . VAL A 1 111 ? 8.639 -1.489 -26.736 1.00 95.69 111 VAL A N 1
ATOM 886 C CA . VAL A 1 111 ? 9.148 -0.753 -25.582 1.00 95.69 111 VAL A CA 1
ATOM 887 C C . VAL A 1 111 ? 10.508 -1.344 -25.207 1.00 95.69 111 VAL A C 1
ATOM 889 O O . VAL A 1 111 ? 10.563 -2.517 -24.820 1.00 95.69 111 VAL A O 1
ATOM 892 N N . PRO A 1 112 ? 11.612 -0.589 -25.331 1.00 93.94 112 PRO A N 1
ATOM 893 C CA . PRO A 1 112 ? 12.924 -1.088 -24.951 1.00 93.94 112 PRO A CA 1
ATOM 894 C C . PRO A 1 112 ? 13.005 -1.268 -23.431 1.00 93.94 112 PRO A C 1
ATOM 896 O O . PRO A 1 112 ? 12.484 -0.457 -22.669 1.00 93.94 112 PRO A O 1
ATOM 899 N N . ILE A 1 113 ? 13.673 -2.335 -22.993 1.00 93.12 113 ILE A N 1
ATOM 900 C CA . ILE A 1 113 ? 14.030 -2.547 -21.590 1.00 93.12 113 ILE A CA 1
ATOM 901 C C . ILE A 1 113 ? 15.362 -3.288 -21.515 1.00 93.12 113 ILE A C 1
ATOM 903 O O . ILE A 1 113 ? 15.577 -4.292 -22.198 1.00 93.12 113 ILE A O 1
ATOM 907 N N . SER A 1 114 ? 16.270 -2.787 -20.688 1.00 94.38 114 SER A N 1
ATOM 908 C CA . SER A 1 114 ? 17.561 -3.419 -20.427 1.00 94.38 114 SER A CA 1
ATOM 909 C C . SER A 1 114 ? 17.511 -4.328 -19.197 1.00 94.38 114 SER A C 1
ATOM 911 O O . SER A 1 114 ? 16.707 -4.142 -18.282 1.00 94.38 114 SER A O 1
ATOM 913 N N . ILE A 1 115 ? 18.427 -5.298 -19.125 1.00 94.94 115 ILE A N 1
ATOM 914 C CA . ILE A 1 115 ? 18.587 -6.125 -17.919 1.00 94.94 115 ILE A CA 1
ATOM 915 C C . ILE A 1 115 ? 18.939 -5.274 -16.690 1.00 94.94 115 ILE A C 1
ATOM 917 O O . ILE A 1 115 ? 18.467 -5.550 -15.589 1.00 94.94 115 ILE A O 1
ATOM 921 N N . THR A 1 116 ? 19.705 -4.198 -16.883 1.00 96.38 116 THR A N 1
ATOM 922 C CA . THR A 1 116 ? 20.063 -3.246 -15.829 1.00 96.38 116 THR A CA 1
ATOM 923 C C . THR A 1 116 ? 18.827 -2.580 -15.233 1.00 96.38 116 THR A C 1
ATOM 925 O O . THR A 1 116 ? 18.720 -2.479 -14.015 1.00 96.38 116 THR A O 1
ATOM 928 N N . GLU A 1 117 ? 17.851 -2.190 -16.057 1.00 93.56 117 GLU A N 1
ATOM 929 C CA . GLU A 1 117 ? 16.587 -1.624 -15.571 1.00 93.56 117 GLU A CA 1
ATOM 930 C C . GLU A 1 117 ? 15.748 -2.636 -14.788 1.00 93.56 117 GLU A C 1
ATOM 932 O O . GLU A 1 117 ? 15.115 -2.272 -13.798 1.00 93.56 117 GLU A O 1
ATOM 937 N N . VAL A 1 118 ? 15.758 -3.910 -15.191 1.00 92.38 118 VAL A N 1
ATOM 938 C CA . VAL A 1 118 ? 15.068 -4.979 -14.451 1.00 92.38 118 VAL A CA 1
ATOM 939 C C . VAL A 1 118 ? 15.702 -5.181 -13.073 1.00 92.38 118 VAL A C 1
ATOM 941 O O . VAL A 1 118 ? 14.985 -5.309 -12.078 1.00 92.38 118 VAL A O 1
ATOM 944 N N . ILE A 1 119 ? 17.035 -5.174 -13.000 1.00 95.25 119 ILE A N 1
ATOM 945 C CA . ILE A 1 119 ? 17.778 -5.277 -11.738 1.00 95.25 119 ILE A CA 1
ATOM 946 C C . ILE A 1 119 ? 17.487 -4.064 -10.848 1.00 95.25 119 ILE A C 1
ATOM 948 O O . ILE A 1 119 ? 17.134 -4.241 -9.682 1.00 95.25 119 ILE A O 1
ATOM 952 N N . ALA A 1 120 ? 17.553 -2.853 -11.407 1.00 94.50 120 ALA A N 1
ATOM 953 C CA . ALA A 1 120 ? 17.244 -1.620 -10.689 1.00 94.50 120 ALA A CA 1
ATOM 954 C C . ALA A 1 120 ? 15.810 -1.633 -10.138 1.00 94.50 120 ALA A C 1
ATOM 956 O O . ALA A 1 120 ? 15.586 -1.290 -8.979 1.00 94.50 120 ALA A O 1
ATOM 957 N N . PHE A 1 121 ? 14.839 -2.121 -10.917 1.00 93.56 121 PHE A N 1
ATOM 958 C CA . PHE A 1 121 ? 13.467 -2.275 -10.439 1.00 93.56 121 PHE A CA 1
ATOM 959 C C . PHE A 1 121 ? 13.380 -3.230 -9.243 1.00 93.56 121 PHE A C 1
ATOM 961 O O . PHE A 1 121 ? 12.671 -2.950 -8.278 1.00 93.56 121 PHE A O 1
ATOM 968 N N . GLY A 1 122 ? 14.110 -4.349 -9.281 1.00 94.31 122 GLY A N 1
ATOM 969 C CA . GLY A 1 122 ? 14.202 -5.278 -8.155 1.00 94.31 122 GLY A CA 1
ATOM 970 C C . GLY A 1 122 ? 14.752 -4.613 -6.892 1.00 94.31 122 GLY A C 1
ATOM 971 O O . GLY A 1 122 ? 14.165 -4.762 -5.823 1.00 94.31 122 GLY A O 1
ATOM 972 N N . GLN A 1 123 ? 15.820 -3.826 -7.023 1.00 95.31 123 GLN A N 1
ATOM 973 C CA . GLN A 1 123 ? 16.420 -3.080 -5.912 1.00 95.31 123 GLN A CA 1
ATOM 974 C C . GLN A 1 123 ? 15.447 -2.052 -5.320 1.00 95.31 123 GLN A C 1
ATOM 976 O O . GLN A 1 123 ? 15.276 -2.009 -4.105 1.00 95.31 123 GLN A O 1
ATOM 981 N N . MET A 1 124 ? 14.732 -1.305 -6.164 1.00 95.31 124 MET A N 1
ATOM 982 C CA . MET A 1 124 ? 13.710 -0.352 -5.714 1.00 95.31 124 MET A CA 1
ATOM 983 C C . MET A 1 124 ? 12.558 -1.040 -4.966 1.00 95.31 124 MET A C 1
ATOM 985 O O . MET A 1 124 ? 12.014 -0.489 -4.011 1.00 95.31 124 MET A O 1
ATOM 989 N N . VAL A 1 125 ? 12.174 -2.261 -5.362 1.00 94.94 125 VAL A N 1
ATOM 990 C CA . VAL A 1 125 ? 11.175 -3.048 -4.617 1.00 94.94 125 VAL A CA 1
ATOM 991 C C . VAL A 1 125 ? 11.691 -3.431 -3.230 1.00 94.94 125 VAL A C 1
ATOM 993 O O . VAL A 1 125 ? 10.927 -3.336 -2.273 1.00 94.94 125 VAL A O 1
ATOM 996 N N . VAL A 1 126 ? 12.953 -3.847 -3.112 1.00 95.62 126 VAL A N 1
ATOM 997 C CA . VAL A 1 126 ? 13.566 -4.185 -1.816 1.00 95.62 126 VAL A CA 1
ATOM 998 C C . VAL A 1 126 ? 13.618 -2.959 -0.905 1.00 95.62 126 VAL A C 1
ATOM 1000 O O . VAL A 1 126 ? 13.151 -3.037 0.226 1.00 95.62 126 VAL A O 1
ATOM 1003 N N . GLN A 1 127 ? 14.060 -1.809 -1.415 1.00 95.44 127 GLN A N 1
ATOM 1004 C CA . GLN A 1 127 ? 14.098 -0.558 -0.647 1.00 95.44 127 GLN A CA 1
ATOM 1005 C C . GLN A 1 127 ? 12.706 -0.136 -0.152 1.00 95.44 127 GLN A C 1
ATOM 1007 O O . GLN A 1 127 ? 12.534 0.237 1.005 1.00 95.44 127 GLN A O 1
ATOM 1012 N N . LEU A 1 128 ? 11.674 -0.258 -0.994 1.00 95.81 128 LEU A N 1
ATOM 1013 C CA . LEU A 1 128 ? 10.294 0.012 -0.581 1.00 95.81 128 LEU A CA 1
ATOM 1014 C C . LEU A 1 128 ? 9.836 -0.917 0.557 1.00 95.81 128 LEU A C 1
ATOM 1016 O O . LEU A 1 128 ? 9.121 -0.484 1.464 1.00 95.81 128 LEU A O 1
ATOM 1020 N N . ILE A 1 129 ? 10.216 -2.197 0.498 1.00 95.88 129 ILE A N 1
ATOM 1021 C CA . ILE A 1 129 ? 9.915 -3.168 1.555 1.00 95.88 129 ILE A CA 1
ATOM 1022 C C . ILE A 1 129 ? 10.594 -2.742 2.856 1.00 95.88 129 ILE A C 1
ATOM 1024 O O . ILE A 1 129 ? 9.920 -2.688 3.880 1.00 95.88 129 ILE A O 1
ATOM 1028 N N . GLU A 1 130 ? 11.873 -2.370 2.812 1.00 96.25 130 GLU A N 1
ATOM 1029 C CA . GLU A 1 130 ? 12.626 -1.891 3.977 1.00 96.25 130 GLU A CA 1
ATOM 1030 C C . GLU A 1 130 ? 11.964 -0.662 4.614 1.00 96.25 130 GLU A C 1
ATOM 1032 O O . GLU A 1 130 ? 11.691 -0.668 5.815 1.00 96.25 130 GLU A O 1
ATOM 1037 N N . VAL A 1 131 ? 11.580 0.339 3.813 1.00 95.94 131 VAL A N 1
ATOM 1038 C CA . VAL A 1 131 ? 10.836 1.520 4.291 1.00 95.94 131 VAL A CA 1
ATOM 1039 C C . VAL A 1 131 ? 9.516 1.121 4.960 1.00 95.94 131 VAL A C 1
ATOM 1041 O O . VAL A 1 131 ? 9.151 1.651 6.016 1.00 95.94 131 VAL A O 1
ATOM 1044 N N . CYS A 1 132 ? 8.782 0.176 4.367 1.00 96.62 132 CYS A N 1
ATOM 1045 C CA . CYS A 1 132 ? 7.539 -0.331 4.942 1.00 96.62 132 CYS A CA 1
ATOM 1046 C C . CYS A 1 132 ? 7.780 -1.054 6.279 1.00 96.62 132 CYS A C 1
ATOM 1048 O O . CYS A 1 132 ? 7.006 -0.867 7.220 1.00 96.62 132 CYS A O 1
ATOM 1050 N N . GLU A 1 133 ? 8.836 -1.861 6.379 1.00 96.50 133 GLU A N 1
ATOM 1051 C CA . GLU A 1 133 ? 9.205 -2.577 7.605 1.00 96.50 133 GLU A CA 1
ATOM 1052 C C . GLU A 1 133 ? 9.643 -1.625 8.718 1.00 96.50 133 GLU A C 1
ATOM 1054 O O . GLU A 1 133 ? 9.244 -1.790 9.869 1.00 96.50 133 GLU A O 1
ATOM 1059 N N . GLU A 1 134 ? 10.414 -0.587 8.396 1.00 95.75 134 GLU A N 1
ATOM 1060 C CA . GLU A 1 134 ? 10.809 0.435 9.365 1.00 95.75 134 GLU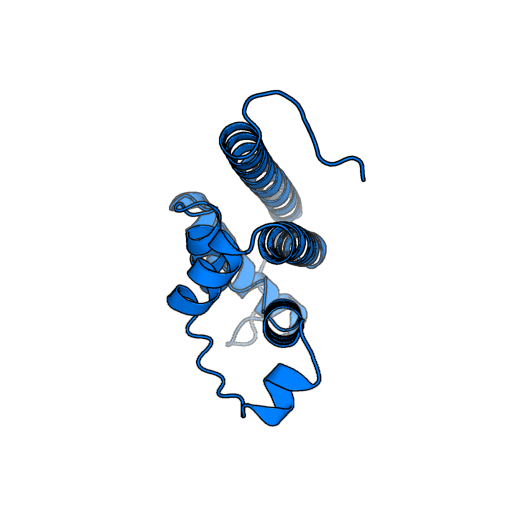 A CA 1
ATOM 1061 C C . GLU A 1 134 ? 9.607 1.198 9.919 1.00 95.75 134 GLU A C 1
ATOM 1063 O O . GLU A 1 134 ? 9.500 1.403 11.131 1.00 95.75 134 GLU A O 1
ATOM 1068 N N . LYS A 1 135 ? 8.673 1.593 9.047 1.00 95.62 135 LYS A N 1
ATOM 1069 C CA . LYS A 1 135 ? 7.423 2.243 9.465 1.00 95.62 135 LYS A CA 1
ATOM 1070 C C . LYS A 1 135 ? 6.575 1.318 10.327 1.00 95.62 135 LYS A C 1
ATOM 1072 O O . LYS A 1 135 ? 6.052 1.758 11.349 1.00 95.62 135 LYS A O 1
ATOM 1077 N N . TYR A 1 136 ? 6.473 0.043 9.956 1.00 94.81 136 TYR A N 1
ATOM 1078 C CA . TYR A 1 136 ? 5.753 -0.945 10.751 1.00 94.81 136 TYR A CA 1
ATOM 1079 C C . TYR A 1 136 ? 6.390 -1.163 12.127 1.00 94.81 136 TYR A C 1
ATOM 1081 O O . TYR A 1 136 ? 5.671 -1.232 13.121 1.00 94.81 136 TYR A O 1
ATOM 1089 N N . ARG A 1 137 ? 7.724 -1.219 12.206 1.00 94.06 137 ARG A N 1
ATOM 1090 C CA . ARG A 1 137 ? 8.460 -1.359 13.469 1.00 94.06 137 ARG A CA 1
ATOM 1091 C C . ARG A 1 137 ? 8.193 -0.187 14.407 1.00 94.06 137 ARG A C 1
ATOM 1093 O O . ARG A 1 137 ? 7.791 -0.417 15.540 1.00 94.06 137 ARG A O 1
ATOM 1100 N N . LYS A 1 138 ? 8.304 1.048 13.906 1.00 92.12 138 LYS A N 1
ATOM 1101 C CA . LYS A 1 138 ? 7.974 2.262 14.674 1.00 92.12 138 LYS A CA 1
ATOM 1102 C C . LYS A 1 138 ? 6.523 2.244 15.156 1.00 92.12 138 LYS A C 1
ATOM 1104 O O . LYS A 1 138 ? 6.254 2.454 16.330 1.00 92.12 138 LYS A O 1
ATOM 1109 N N . TYR A 1 139 ? 5.589 1.903 14.267 1.00 91.12 139 TYR A N 1
ATOM 1110 C CA . TYR A 1 139 ? 4.180 1.738 14.629 1.00 91.12 139 TYR A CA 1
ATOM 1111 C C . TYR A 1 139 ? 3.975 0.701 15.751 1.00 91.12 139 TYR A C 1
ATOM 1113 O O . TYR A 1 139 ? 3.210 0.939 16.687 1.00 91.12 139 TYR A O 1
ATOM 1121 N N . ARG A 1 140 ? 4.655 -0.449 15.672 1.00 89.81 140 ARG A N 1
ATOM 1122 C CA . ARG A 1 140 ? 4.605 -1.506 16.691 1.00 89.81 140 ARG A CA 1
ATOM 1123 C C . ARG A 1 140 ? 5.169 -1.033 18.028 1.00 89.81 140 ARG A C 1
ATOM 1125 O O . ARG A 1 140 ? 4.551 -1.309 19.050 1.00 89.81 140 ARG A O 1
ATOM 1132 N N . GLU A 1 141 ? 6.297 -0.330 18.022 1.00 90.12 141 GLU A N 1
ATOM 1133 C CA . GLU A 1 141 ? 6.921 0.245 19.222 1.00 90.12 141 GLU A CA 1
ATOM 1134 C C . GLU A 1 141 ? 5.992 1.260 19.903 1.00 90.12 141 GLU A C 1
ATOM 1136 O O . GLU A 1 141 ? 5.762 1.166 21.108 1.00 90.12 141 GLU A O 1
ATOM 1141 N N . ASP A 1 142 ? 5.371 2.153 19.127 1.00 86.81 142 ASP A N 1
ATOM 1142 C CA . ASP A 1 142 ? 4.410 3.140 19.634 1.00 86.81 142 ASP A CA 1
ATOM 1143 C C . ASP A 1 142 ? 3.154 2.484 20.233 1.00 86.81 142 ASP A C 1
ATOM 1145 O O . ASP A 1 142 ? 2.576 2.976 21.206 1.00 86.81 142 ASP A O 1
ATOM 1149 N N . ARG A 1 143 ? 2.700 1.370 19.644 1.00 83.38 143 ARG A N 1
ATOM 1150 C CA . ARG A 1 143 ? 1.510 0.631 20.094 1.00 83.38 143 ARG A CA 1
ATOM 1151 C C . ARG A 1 143 ? 1.787 -0.249 21.313 1.00 83.38 143 ARG A C 1
ATOM 1153 O O . ARG A 1 143 ? 0.907 -0.382 22.164 1.00 83.38 143 ARG A O 1
ATOM 1160 N N . TYR A 1 144 ? 2.982 -0.831 21.401 1.00 82.00 144 TYR A N 1
ATOM 1161 C CA . TYR A 1 144 ? 3.390 -1.765 22.454 1.00 82.00 144 TYR A CA 1
ATOM 1162 C C . TYR A 1 144 ? 4.690 -1.309 23.153 1.00 82.00 144 TYR A C 1
ATOM 1164 O O . TYR A 1 144 ? 5.693 -2.028 23.124 1.00 82.00 144 TYR A O 1
ATOM 1172 N N . PRO A 1 145 ? 4.688 -0.154 23.849 1.00 66.75 145 PRO A N 1
ATOM 1173 C CA . PRO A 1 145 ? 5.898 0.505 24.364 1.00 66.75 145 PRO A CA 1
ATOM 1174 C C . PRO A 1 145 ? 6.641 -0.233 25.499 1.00 66.75 145 PRO A C 1
ATOM 1176 O O . PRO A 1 145 ? 7.596 0.299 26.055 1.00 66.75 145 PRO A O 1
ATOM 1179 N N . SER A 1 146 ? 6.228 -1.449 25.875 1.00 64.56 146 SER A N 1
ATOM 1180 C CA . SER A 1 146 ? 6.797 -2.230 26.992 1.00 64.56 146 SER A CA 1
ATOM 1181 C C . SER A 1 146 ? 7.225 -3.659 26.623 1.00 64.56 146 SER A C 1
ATOM 1183 O O . SER A 1 146 ? 7.463 -4.476 27.508 1.00 64.56 146 SER A O 1
ATOM 1185 N N . GLY A 1 147 ? 7.341 -3.993 25.332 1.00 57.84 147 GLY A N 1
ATOM 1186 C CA . GLY A 1 147 ? 7.841 -5.309 24.898 1.00 57.84 147 GLY A CA 1
ATOM 1187 C C . GLY A 1 147 ? 6.885 -6.485 25.151 1.00 57.84 147 GLY A C 1
ATOM 1188 O O . GLY A 1 147 ? 7.216 -7.622 24.822 1.00 57.84 147 GLY A O 1
ATOM 1189 N N . LEU A 1 148 ? 5.681 -6.224 25.671 1.00 57.53 148 LEU A N 1
ATOM 1190 C CA . LEU A 1 148 ? 4.554 -7.159 25.665 1.00 57.53 148 LEU A CA 1
ATOM 1191 C C . LEU A 1 148 ? 4.033 -7.283 24.229 1.00 57.53 148 LEU A C 1
ATOM 1193 O O . LEU A 1 148 ? 3.031 -6.675 23.854 1.00 57.53 148 LEU A O 1
ATOM 1197 N N . MET A 1 149 ? 4.763 -8.027 23.399 1.00 58.09 149 MET A N 1
ATOM 1198 C CA . MET A 1 149 ? 4.247 -8.444 22.102 1.00 58.09 149 MET A CA 1
ATOM 1199 C C . MET A 1 149 ? 3.094 -9.428 22.335 1.00 58.09 149 MET A C 1
ATOM 1201 O O . MET A 1 149 ? 3.221 -10.303 23.198 1.00 58.09 149 MET A O 1
ATOM 1205 N N . PRO A 1 150 ? 1.982 -9.329 21.586 1.00 54.50 150 PRO A N 1
ATOM 1206 C CA . PRO A 1 150 ? 1.046 -10.437 21.489 1.00 54.50 150 PRO A CA 1
ATOM 1207 C C . PRO A 1 150 ? 1.831 -11.658 21.008 1.00 54.50 150 PRO A C 1
ATOM 1209 O O . PRO A 1 150 ? 2.568 -11.572 20.025 1.00 54.50 150 PRO A O 1
ATOM 1212 N N . VAL A 1 151 ? 1.735 -12.755 21.752 1.00 51.34 151 VAL A N 1
ATOM 1213 C CA . VAL A 1 151 ? 2.275 -14.046 21.326 1.00 51.34 151 VAL A CA 1
ATOM 1214 C C . VAL A 1 151 ? 1.467 -14.463 20.095 1.00 51.34 151 VAL A C 1
ATOM 1216 O O . VAL A 1 151 ? 0.236 -14.447 20.168 1.00 51.34 151 VAL A O 1
ATOM 1219 N N . GLU A 1 152 ? 2.146 -14.728 18.975 1.00 46.88 152 GLU A N 1
ATOM 1220 C CA . GLU A 1 152 ? 1.529 -15.322 17.774 1.00 46.88 152 GLU A CA 1
ATOM 1221 C C . GLU A 1 152 ? 0.953 -16.712 18.067 1.00 46.88 152 GLU A C 1
ATOM 1223 O O . GLU A 1 152 ? 1.581 -17.465 18.851 1.00 46.88 152 GLU A O 1
#

Sequence (152 aa):
MGARSAYLADRLLGIVLDDPKIMLALIGKAGLVEKFSLFQIAKDPDLVKNTVKAHLQHVTYHDVEKVEKLYGAAFKSGLYDEDTRAYFLEKAEIRHHFVHRNGRDKEGNFVPISITEVIAFGQMVVQLIEVCEEKYRKYREDRYPSGLMPVE

Mean predicted aligned error: 5.34 Å